Protein AF-A0A9X4NI46-F1 (afdb_monomer)

pLDDT: mean 81.4, std 16.12, range [33.59, 96.44]

Radius of gyration: 16.3 Å; Cα contacts (8 Å, |Δi|>4): 60; chains: 1; bounding box: 40×33×49 Å

Foldseek 3Di:
DPPDLQPVLQVLLVVLVVVVCVVVVVCVVLVCLLVVDPDRSQVSLVVVLLVLLVVLVVVLVVLVVVCPPPDPVVNVVSVVVNVVVVVVNQVSCQVRLCSYPPRVPPHVVRVSVVSVVCCVCVPVSPPPD

Mean predicted aligned error: 7.35 Å

Organism: NCBI:txid1358

Secondary structure (DSSP, 8-state):
---SHHHHHHHHHHHHHHHHHHH-GGGGGGHHHHHSS---HHHHHHHHHHHHHHHHHHHHHHHHHHTTTS-HHHHHHHHHHHHHHHHHHHHHHHHHGGG-TTTTT--HHHHHHHHHHHGGGTTTSS---

Nearest PDB structures (foldseek):
  8afz-assembly1_A  TM=5.038E-01  e=8.033E+00  Homo sapiens

Structure (mmCIF, N/CA/C/O backbone):
d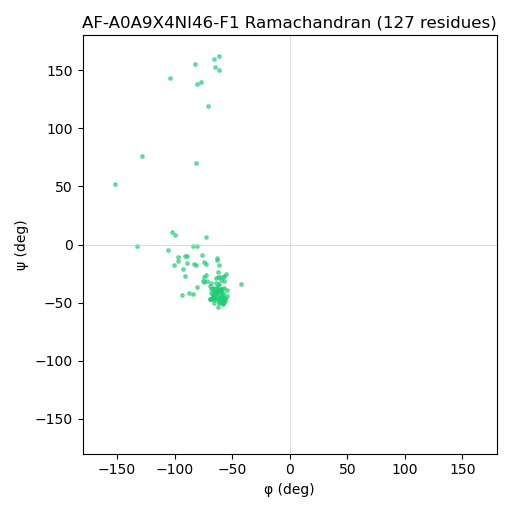ata_AF-A0A9X4NI46-F1
#
_entry.id   AF-A0A9X4NI46-F1
#
loop_
_atom_site.group_PDB
_atom_site.id
_atom_site.type_symbol
_atom_site.label_atom_id
_atom_site.label_alt_id
_atom_site.label_comp_id
_atom_site.label_asym_id
_atom_site.label_entity_id
_atom_site.label_seq_id
_atom_site.pdbx_PDB_ins_code
_atom_site.Cartn_x
_atom_site.Cartn_y
_atom_site.Cartn_z
_atom_site.occupancy
_atom_site.B_iso_or_equiv
_atom_site.auth_seq_id
_atom_site.auth_comp_id
_atom_site.auth_asym_id
_atom_site.auth_atom_id
_atom_site.pdbx_PDB_model_num
ATOM 1 N N . MET A 1 1 ? -22.289 6.686 25.880 1.00 33.97 1 MET A N 1
ATOM 2 C CA . MET A 1 1 ? -22.089 7.393 24.598 1.00 33.97 1 MET A CA 1
ATOM 3 C C . MET A 1 1 ? -20.950 6.690 23.876 1.00 33.97 1 MET A C 1
ATOM 5 O O . MET A 1 1 ? -19.806 6.938 24.218 1.00 33.97 1 MET A O 1
ATOM 9 N N . THR A 1 2 ? -21.245 5.724 23.003 1.00 42.16 2 THR A N 1
ATOM 10 C CA . THR A 1 2 ? -20.231 4.860 22.353 1.00 42.16 2 THR A CA 1
ATOM 11 C C . THR A 1 2 ? -20.715 4.380 20.980 1.00 42.16 2 THR A C 1
ATOM 13 O O . THR A 1 2 ? -20.737 3.181 20.744 1.00 42.16 2 THR A O 1
ATOM 16 N N . ASN A 1 3 ? -21.161 5.284 20.099 1.00 40.25 3 ASN A N 1
ATOM 17 C CA . ASN A 1 3 ? -21.670 4.895 18.770 1.00 40.25 3 ASN A CA 1
ATOM 18 C C . ASN A 1 3 ? -21.126 5.710 17.579 1.00 40.25 3 ASN A C 1
ATOM 20 O O . ASN A 1 3 ? -21.470 5.377 16.455 1.00 40.25 3 ASN A O 1
ATOM 24 N N . GLU A 1 4 ? -20.269 6.720 17.766 1.00 47.00 4 GLU A N 1
ATOM 25 C CA . GLU A 1 4 ? -19.840 7.578 16.639 1.00 47.00 4 GLU A CA 1
ATOM 26 C C . GLU A 1 4 ? -18.568 7.085 15.927 1.00 47.00 4 GLU A C 1
ATOM 28 O O . GLU A 1 4 ? -18.426 7.264 14.728 1.00 47.00 4 GLU A O 1
ATOM 33 N N . THR A 1 5 ? -17.676 6.352 16.599 1.00 49.84 5 THR A N 1
ATOM 34 C CA . THR A 1 5 ? -16.434 5.840 15.975 1.00 49.84 5 THR A CA 1
ATOM 35 C C . THR A 1 5 ? -16.657 4.636 15.044 1.00 49.84 5 THR A C 1
ATOM 37 O O . THR A 1 5 ? -15.728 4.190 14.373 1.00 49.84 5 THR A O 1
ATOM 40 N N . TYR A 1 6 ? -17.865 4.059 15.036 1.00 51.31 6 TYR A N 1
ATOM 41 C CA . TYR A 1 6 ? -18.174 2.854 14.259 1.00 51.31 6 TYR A CA 1
ATOM 42 C C . TYR A 1 6 ? -18.468 3.141 12.779 1.00 51.31 6 TYR A C 1
ATOM 44 O O . TYR A 1 6 ? -18.378 2.216 11.977 1.00 51.31 6 TYR A O 1
ATOM 52 N N . ASP A 1 7 ? -18.780 4.388 12.413 1.00 63.12 7 ASP A N 1
ATOM 53 C CA . ASP A 1 7 ? -19.146 4.745 11.035 1.00 63.12 7 ASP A CA 1
ATOM 54 C C . ASP A 1 7 ? -17.927 5.220 10.223 1.00 63.12 7 ASP A C 1
ATOM 56 O O . ASP A 1 7 ? -17.668 4.730 9.123 1.00 63.12 7 ASP A O 1
ATOM 60 N N . ASP A 1 8 ? -17.074 6.061 10.818 1.00 81.69 8 ASP A N 1
ATOM 61 C CA . ASP A 1 8 ? -15.921 6.657 10.126 1.00 81.69 8 ASP A CA 1
ATOM 62 C C . ASP A 1 8 ? -14.917 5.617 9.605 1.00 81.69 8 ASP A C 1
ATOM 64 O O . ASP A 1 8 ? -14.436 5.717 8.478 1.00 81.69 8 ASP A O 1
ATOM 68 N N . ASN A 1 9 ? -14.628 4.570 10.387 1.00 86.12 9 ASN A N 1
ATOM 69 C CA . ASN A 1 9 ? -13.704 3.512 9.962 1.00 86.12 9 ASN A CA 1
ATOM 70 C C . ASN A 1 9 ? -14.300 2.621 8.867 1.00 86.12 9 ASN A C 1
ATOM 72 O O . ASN A 1 9 ? -13.570 2.116 8.018 1.00 86.12 9 ASN A O 1
ATOM 76 N N . ARG A 1 10 ? -15.621 2.423 8.861 1.00 88.31 10 ARG A N 1
ATOM 77 C CA . ARG A 1 10 ? -16.283 1.657 7.804 1.00 88.31 10 ARG A CA 1
ATOM 78 C C . ARG A 1 10 ? -16.245 2.417 6.488 1.00 88.31 10 ARG A C 1
ATOM 80 O O . ARG A 1 10 ? -15.866 1.847 5.467 1.00 88.31 10 ARG A O 1
ATOM 87 N N . VAL A 1 11 ? -16.592 3.703 6.526 1.00 89.44 11 VAL A N 1
ATOM 88 C CA . VAL A 1 11 ? -16.510 4.591 5.362 1.00 89.44 11 VAL A CA 1
ATOM 89 C C . VAL A 1 11 ? -15.070 4.665 4.859 1.00 89.44 11 VAL A C 1
ATOM 91 O O . VAL A 1 11 ? -14.836 4.506 3.661 1.00 89.44 11 VAL A O 1
ATOM 94 N N . ALA A 1 12 ? -14.096 4.821 5.761 1.00 90.19 12 ALA A N 1
ATOM 95 C CA . ALA A 1 12 ? -12.680 4.831 5.414 1.00 90.19 12 ALA A CA 1
ATOM 96 C C . ALA A 1 12 ? -12.231 3.517 4.764 1.00 90.19 12 ALA A C 1
ATOM 98 O O . ALA A 1 12 ? -11.574 3.563 3.730 1.00 90.19 12 ALA A O 1
ATOM 99 N N . PHE A 1 13 ? -12.614 2.358 5.311 1.00 90.81 13 PHE A N 1
ATOM 100 C CA . PHE A 1 13 ? -12.273 1.056 4.735 1.00 90.81 13 PHE A CA 1
ATOM 101 C C . PHE A 1 13 ? -12.836 0.883 3.317 1.00 90.81 13 PHE A C 1
ATOM 103 O O . PHE A 1 13 ? -12.095 0.517 2.405 1.00 90.81 13 PHE A O 1
ATOM 110 N N . LEU A 1 14 ? -14.118 1.193 3.107 1.00 89.69 14 LEU A N 1
ATOM 111 C CA . LEU A 1 14 ? -14.747 1.098 1.785 1.00 89.69 14 LEU A CA 1
ATOM 112 C C . LEU A 1 14 ? -14.120 2.075 0.782 1.00 89.69 14 LEU A C 1
ATOM 114 O O . LEU A 1 14 ? -13.822 1.697 -0.345 1.00 89.69 14 LEU A O 1
ATOM 118 N N . SER A 1 15 ? -13.843 3.307 1.210 1.00 91.19 15 SER A N 1
ATOM 119 C CA . SER A 1 15 ? -13.218 4.321 0.351 1.00 91.19 15 SER A CA 1
ATOM 120 C C . SER A 1 15 ? -11.783 3.939 -0.017 1.00 91.19 15 SER A C 1
ATOM 122 O O . SER A 1 15 ? -11.386 4.056 -1.168 1.00 91.19 15 SER A O 1
ATOM 124 N N . MET A 1 16 ? -11.010 3.460 0.96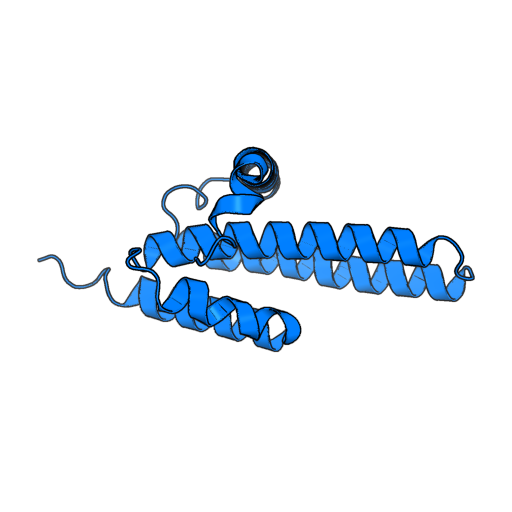1 1.00 92.19 16 MET A N 1
ATOM 125 C CA . MET A 1 16 ? -9.628 3.011 0.788 1.00 92.19 16 MET A CA 1
ATOM 126 C C . MET A 1 16 ? -9.520 1.847 -0.190 1.00 92.19 16 MET A C 1
ATOM 128 O O . MET A 1 16 ? -8.633 1.823 -1.037 1.00 92.19 16 MET A O 1
ATOM 132 N N . THR A 1 17 ? -10.410 0.870 -0.052 1.00 90.56 17 THR A N 1
ATOM 133 C CA . THR A 1 17 ? -10.417 -0.315 -0.908 1.00 90.56 17 THR A CA 1
ATOM 134 C C . THR A 1 17 ? -10.836 0.038 -2.330 1.00 90.56 17 THR A C 1
ATOM 136 O O . THR A 1 17 ? -10.121 -0.318 -3.260 1.00 90.56 17 THR A O 1
ATOM 139 N N . GLN A 1 18 ? -11.914 0.810 -2.502 1.00 90.44 18 GLN A N 1
ATOM 140 C CA . GLN A 1 18 ? -12.350 1.274 -3.820 1.00 90.44 18 GLN A CA 1
ATOM 141 C C . GLN A 1 18 ? -11.253 2.075 -4.538 1.00 90.44 18 GLN A C 1
ATOM 143 O O . GLN A 1 18 ? -10.927 1.767 -5.680 1.00 90.44 18 GLN A O 1
ATOM 148 N N . GLU A 1 19 ? -10.645 3.053 -3.864 1.00 93.38 19 GLU A N 1
ATOM 149 C CA . GLU A 1 19 ? -9.563 3.865 -4.432 1.00 93.38 19 GLU A CA 1
ATOM 150 C C . GLU A 1 19 ? -8.368 3.020 -4.880 1.00 93.38 19 GLU A C 1
ATOM 152 O O . GLU A 1 19 ? -7.796 3.263 -5.943 1.00 93.38 19 GLU A O 1
ATOM 157 N N . TYR A 1 20 ? -7.992 2.016 -4.084 1.00 91.56 20 TYR A N 1
ATOM 158 C CA . TYR A 1 20 ? -6.880 1.140 -4.437 1.00 91.56 20 TYR A CA 1
ATOM 159 C C . TYR A 1 20 ? -7.215 0.244 -5.636 1.00 91.56 20 TYR A C 1
ATOM 161 O O . TYR A 1 20 ? -6.353 0.020 -6.479 1.00 91.56 20 TYR A O 1
ATOM 169 N N . PHE A 1 21 ? -8.462 -0.223 -5.770 1.00 88.44 21 PHE A N 1
ATOM 170 C CA . PHE A 1 21 ? -8.888 -1.039 -6.917 1.00 88.44 21 PHE A CA 1
ATOM 171 C C . PHE A 1 21 ? -9.077 -0.244 -8.201 1.00 88.44 21 PHE A C 1
ATOM 173 O O . PHE A 1 21 ? -8.796 -0.760 -9.276 1.00 88.44 21 PHE A O 1
ATOM 180 N N . GLU A 1 22 ? -9.499 1.017 -8.116 1.00 90.12 22 GLU A N 1
ATOM 181 C CA . GLU A 1 22 ? -9.517 1.899 -9.286 1.00 90.12 22 GLU A CA 1
ATOM 182 C C . GLU A 1 22 ? -8.106 2.067 -9.872 1.00 90.12 22 GLU A C 1
ATOM 184 O O . GLU A 1 22 ? -7.956 2.220 -11.087 1.00 90.12 22 GLU A O 1
ATOM 189 N N . ARG A 1 23 ? -7.067 1.993 -9.023 1.00 88.75 23 ARG A N 1
ATOM 190 C CA . ARG A 1 23 ? -5.664 2.016 -9.452 1.00 88.75 23 ARG A CA 1
ATOM 191 C C . ARG A 1 23 ? -5.138 0.645 -9.885 1.00 88.75 23 ARG A C 1
ATOM 193 O O . ARG A 1 23 ? -4.452 0.577 -10.901 1.00 88.75 23 ARG A O 1
ATOM 200 N N . PHE A 1 24 ? -5.466 -0.408 -9.140 1.00 87.12 24 PHE A N 1
ATOM 201 C CA . PHE A 1 24 ? -4.985 -1.779 -9.343 1.00 87.12 24 PHE A CA 1
ATOM 202 C C . PHE A 1 24 ? -6.163 -2.773 -9.407 1.00 87.12 24 PHE A C 1
ATOM 204 O O . PHE A 1 24 ? -6.436 -3.479 -8.430 1.00 87.12 24 PHE A O 1
ATOM 211 N N . PRO A 1 25 ? -6.903 -2.846 -10.530 1.00 84.81 25 PRO A N 1
ATOM 212 C CA . PRO A 1 25 ? -8.112 -3.670 -10.638 1.00 84.81 25 PRO A CA 1
ATOM 213 C C . PRO A 1 25 ? -7.871 -5.167 -10.409 1.00 84.81 25 PRO A C 1
ATOM 215 O O . PRO A 1 25 ? -8.735 -5.887 -9.920 1.00 84.81 25 PRO A O 1
ATOM 218 N N . GLU A 1 26 ? -6.673 -5.665 -10.707 1.00 80.88 26 GLU A N 1
ATOM 219 C CA . GLU A 1 26 ? -6.276 -7.060 -10.501 1.00 80.88 26 GLU A CA 1
ATOM 220 C C . GLU A 1 26 ? -6.317 -7.511 -9.027 1.00 80.88 26 GLU A C 1
ATOM 222 O O . GLU A 1 26 ? -6.364 -8.709 -8.730 1.00 80.88 26 GLU A O 1
ATOM 227 N N . VAL A 1 27 ? -6.347 -6.549 -8.104 1.00 77.88 27 VAL A N 1
ATOM 228 C CA . VAL A 1 27 ? -6.394 -6.7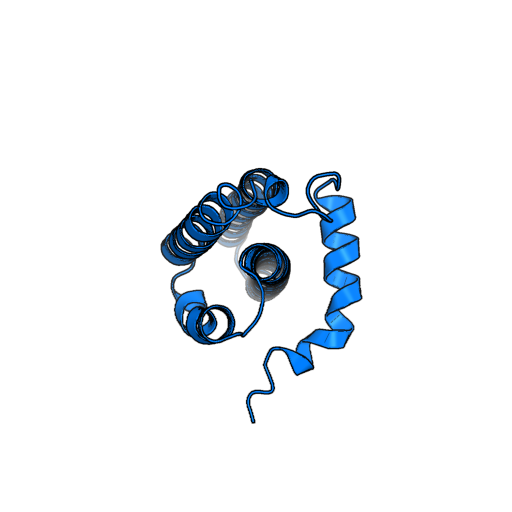28 -6.650 1.00 77.88 27 VAL A CA 1
ATOM 229 C C . VAL A 1 27 ? -7.840 -6.958 -6.157 1.00 77.88 27 VAL A C 1
ATOM 231 O O . VAL A 1 27 ? -8.042 -7.499 -5.067 1.00 77.88 27 VAL A O 1
ATOM 234 N N . GLU A 1 28 ? -8.859 -6.647 -6.969 1.00 72.44 28 GLU A N 1
ATOM 235 C CA . GLU A 1 28 ? -10.293 -6.702 -6.617 1.00 72.44 28 GLU A CA 1
ATOM 236 C C . GLU A 1 28 ? -10.734 -8.080 -6.084 1.00 72.44 28 GLU A C 1
ATOM 238 O O . GLU A 1 28 ? -11.434 -8.176 -5.074 1.00 72.44 28 GLU A O 1
ATOM 243 N N . ASN A 1 29 ? -10.220 -9.170 -6.667 1.00 67.50 29 ASN A N 1
ATOM 244 C CA . ASN A 1 29 ? -10.529 -10.549 -6.253 1.00 67.50 29 ASN A CA 1
ATOM 245 C C . ASN A 1 29 ? -10.085 -10.888 -4.815 1.00 67.50 29 ASN A C 1
ATOM 247 O O . ASN A 1 29 ? -10.434 -11.943 -4.284 1.00 67.50 29 ASN A O 1
ATOM 251 N N . LYS A 1 30 ? -9.284 -10.033 -4.167 1.00 66.62 30 LYS A N 1
ATOM 252 C CA . LYS A 1 30 ? -8.864 -10.205 -2.769 1.00 66.62 30 LYS A CA 1
ATOM 253 C C . LYS A 1 30 ? -9.811 -9.524 -1.779 1.00 66.62 30 LYS A C 1
ATOM 255 O O . LYS A 1 30 ? -9.705 -9.788 -0.583 1.00 66.62 30 LYS A O 1
ATOM 260 N N . MET A 1 31 ? -10.757 -8.700 -2.241 1.00 65.25 31 MET A N 1
ATOM 261 C CA . MET A 1 31 ? -11.654 -7.934 -1.373 1.00 65.25 31 MET A CA 1
ATOM 262 C C . MET A 1 31 ? -12.610 -8.818 -0.568 1.00 65.25 31 MET A C 1
ATOM 264 O O . MET A 1 31 ? -12.827 -8.557 0.616 1.00 65.25 31 MET A O 1
ATOM 268 N N . GLU A 1 32 ? -13.132 -9.893 -1.165 1.00 66.50 32 GLU A N 1
ATOM 269 C CA . GLU A 1 32 ? -14.045 -10.820 -0.481 1.00 66.50 32 GLU A CA 1
ATOM 270 C C . GLU A 1 32 ? -13.420 -11.414 0.788 1.00 66.50 32 GLU A C 1
ATOM 272 O O . GLU A 1 32 ? -14.118 -11.625 1.779 1.00 66.50 32 GLU A O 1
ATOM 277 N N . ILE A 1 33 ? -12.095 -11.600 0.805 1.00 71.69 33 ILE A N 1
ATOM 278 C CA . ILE A 1 33 ? -11.357 -12.104 1.970 1.00 71.69 33 ILE A CA 1
ATOM 279 C C . ILE A 1 33 ? -11.432 -11.108 3.13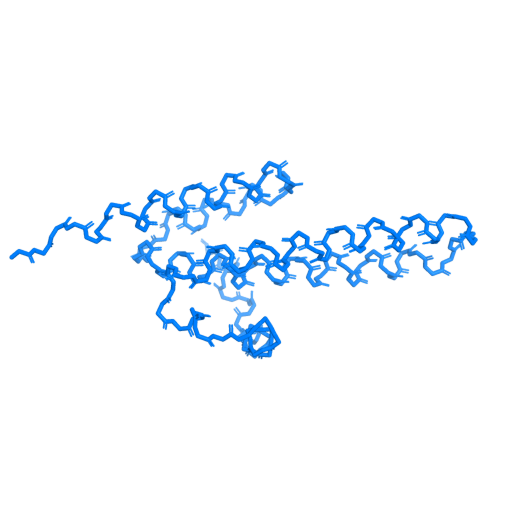2 1.00 71.69 33 ILE A C 1
ATOM 281 O O . ILE A 1 33 ? -11.610 -11.514 4.277 1.00 71.69 33 ILE A O 1
ATOM 285 N N . PHE A 1 34 ? -11.324 -9.804 2.862 1.00 71.69 34 PHE A N 1
ATOM 286 C CA . PHE A 1 34 ? -11.390 -8.771 3.899 1.00 71.69 34 PHE A CA 1
ATOM 287 C C . PHE A 1 34 ? -12.831 -8.440 4.301 1.00 71.69 34 PHE A C 1
ATOM 289 O O . PHE A 1 34 ? -13.104 -8.208 5.480 1.00 71.69 34 PHE A O 1
ATOM 296 N N . VAL A 1 35 ? -13.764 -8.443 3.345 1.00 69.38 35 VAL A N 1
ATOM 297 C CA . VAL A 1 35 ? -15.186 -8.157 3.586 1.00 69.38 35 VAL A CA 1
ATOM 298 C C . VAL A 1 35 ? -15.812 -9.239 4.461 1.00 69.38 35 VAL A C 1
ATOM 300 O O . VAL A 1 35 ? -16.426 -8.898 5.474 1.00 69.38 35 VAL A O 1
ATOM 303 N N . ASN A 1 36 ? -15.572 -10.515 4.145 1.00 71.69 36 ASN A N 1
ATOM 304 C CA . ASN A 1 36 ? -16.150 -11.661 4.855 1.00 71.69 36 ASN A CA 1
ATOM 305 C C . ASN A 1 36 ? -15.426 -12.009 6.165 1.00 71.69 36 ASN A C 1
ATOM 307 O O . ASN A 1 36 ? -15.836 -12.927 6.872 1.00 71.69 36 ASN A O 1
ATOM 311 N N . ASN A 1 37 ? -14.357 -11.289 6.510 1.00 72.75 37 ASN A N 1
ATOM 312 C CA . ASN A 1 37 ? -13.648 -11.499 7.764 1.00 72.75 37 ASN A CA 1
ATOM 313 C C . ASN A 1 37 ? -14.418 -10.887 8.951 1.00 72.75 37 ASN A C 1
ATOM 315 O O . ASN A 1 37 ? -14.907 -9.757 8.862 1.00 72.75 37 ASN A O 1
ATOM 319 N N . GLU A 1 38 ? -14.448 -11.588 10.088 1.00 80.38 38 GLU A N 1
ATOM 320 C CA . GLU A 1 38 ? -15.058 -11.145 11.356 1.00 80.38 38 GLU A CA 1
ATOM 321 C C . GLU A 1 38 ? -14.247 -10.049 12.083 1.00 80.38 38 GLU A C 1
ATOM 323 O O . GLU A 1 38 ? -14.555 -9.659 13.211 1.00 80.38 38 GLU A O 1
ATOM 328 N N . LEU A 1 39 ? -13.191 -9.529 11.451 1.00 81.00 39 LEU A N 1
ATOM 329 C CA . LEU A 1 39 ? -12.400 -8.415 11.967 1.00 81.00 39 LEU A CA 1
ATOM 330 C C . LEU A 1 39 ? -13.231 -7.135 12.125 1.00 81.00 39 LEU A C 1
ATOM 332 O O . LEU A 1 39 ? -14.145 -6.845 11.355 1.00 81.00 39 LEU A O 1
ATOM 336 N N . THR A 1 40 ? -12.836 -6.308 13.093 1.00 85.38 40 THR A N 1
ATOM 337 C CA . THR A 1 40 ? -13.341 -4.936 13.210 1.00 85.38 40 THR A CA 1
ATOM 338 C C . THR A 1 40 ? -12.905 -4.098 12.008 1.00 85.38 40 THR A C 1
ATOM 340 O O . THR A 1 40 ? -11.837 -4.337 11.445 1.00 85.38 40 THR A O 1
ATOM 343 N N . ASP A 1 41 ? -13.675 -3.067 11.650 1.00 86.44 41 ASP A N 1
ATOM 344 C CA . ASP A 1 41 ? -13.355 -2.198 10.506 1.00 86.44 41 ASP A CA 1
ATOM 345 C C . ASP A 1 41 ? -11.961 -1.549 10.649 1.00 86.44 41 ASP A C 1
ATOM 347 O O . ASP A 1 41 ? -11.186 -1.518 9.697 1.00 86.44 41 ASP A O 1
ATOM 351 N N . GLN A 1 42 ? -11.558 -1.165 11.868 1.00 86.69 42 GLN A N 1
ATOM 352 C CA . GLN A 1 42 ? -10.192 -0.695 12.151 1.00 86.69 42 GLN A CA 1
ATOM 353 C C . GLN A 1 42 ? -9.125 -1.758 11.814 1.00 86.69 42 GLN A C 1
ATOM 355 O O . GLN A 1 42 ? -8.103 -1.450 11.203 1.00 86.69 42 GLN A O 1
ATOM 360 N N . ASN A 1 43 ? -9.353 -3.017 12.203 1.00 85.81 43 ASN A N 1
ATOM 361 C CA . ASN A 1 43 ? -8.428 -4.108 11.900 1.00 85.81 43 ASN A CA 1
ATOM 362 C C . ASN A 1 43 ? -8.415 -4.427 10.400 1.00 85.81 43 ASN A C 1
ATOM 364 O O . ASN A 1 43 ? -7.363 -4.779 9.875 1.00 85.81 43 ASN A O 1
ATOM 368 N N . LYS A 1 44 ? -9.548 -4.285 9.701 1.00 87.00 44 LYS A N 1
ATOM 369 C CA . LYS A 1 44 ? -9.607 -4.419 8.240 1.00 87.00 44 LYS A CA 1
ATOM 370 C C . LYS A 1 44 ? -8.754 -3.354 7.557 1.00 87.00 44 LYS A C 1
ATOM 372 O O . LYS A 1 44 ? -8.018 -3.694 6.637 1.00 87.00 44 LYS A O 1
ATOM 377 N N . ILE A 1 45 ? -8.764 -2.114 8.055 1.00 89.94 45 ILE A N 1
ATOM 378 C CA . ILE A 1 45 ? -7.874 -1.058 7.552 1.00 89.94 45 ILE A CA 1
ATOM 379 C C . ILE A 1 45 ? -6.402 -1.425 7.760 1.00 89.94 45 ILE A C 1
ATOM 381 O O . ILE A 1 45 ? -5.619 -1.367 6.816 1.00 89.94 45 ILE A O 1
ATOM 385 N N . GLU A 1 46 ? -6.030 -1.841 8.976 1.00 89.50 46 GLU A N 1
ATOM 386 C CA . GLU A 1 46 ? -4.653 -2.255 9.288 1.00 89.50 46 GLU A CA 1
ATOM 387 C C . GLU A 1 46 ? -4.183 -3.387 8.364 1.00 89.50 46 GLU A C 1
ATOM 389 O O . GLU A 1 46 ? -3.108 -3.307 7.772 1.00 89.50 46 GLU A O 1
ATOM 394 N N . GLN A 1 47 ? -4.999 -4.428 8.204 1.00 87.19 47 GLN A N 1
ATOM 395 C CA . GLN A 1 47 ? -4.654 -5.570 7.361 1.00 87.19 47 GLN A CA 1
ATOM 396 C C . GLN A 1 47 ? -4.571 -5.196 5.880 1.00 87.19 47 GLN A C 1
ATOM 398 O O . GLN A 1 47 ? -3.681 -5.672 5.178 1.00 87.19 47 GLN A O 1
ATOM 403 N N . PHE A 1 48 ? -5.454 -4.318 5.408 1.00 90.06 48 PHE A N 1
ATOM 404 C CA . P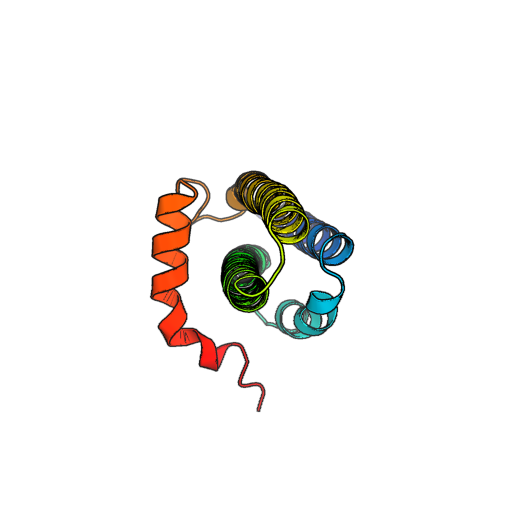HE A 1 48 ? -5.424 -3.876 4.021 1.00 90.06 48 PHE A CA 1
ATOM 405 C C . PHE A 1 48 ? -4.184 -3.028 3.725 1.00 90.06 48 PHE A C 1
ATOM 407 O O . PHE A 1 48 ? -3.524 -3.269 2.722 1.00 90.06 48 PHE A O 1
ATOM 414 N N . LEU A 1 49 ? -3.785 -2.115 4.618 1.00 92.25 49 LEU A N 1
ATOM 415 C CA . LEU A 1 49 ? -2.543 -1.350 4.456 1.00 92.25 49 LEU A CA 1
ATOM 416 C C . LEU A 1 49 ? -1.319 -2.265 4.332 1.00 92.25 49 LEU A C 1
ATOM 418 O O . LEU A 1 49 ? -0.515 -2.091 3.417 1.00 92.25 49 LEU A O 1
ATOM 422 N N . ILE A 1 50 ? -1.200 -3.276 5.198 1.00 90.50 50 ILE A N 1
ATOM 423 C CA . ILE A 1 50 ? -0.114 -4.268 5.123 1.00 90.50 50 ILE A CA 1
ATOM 424 C C . ILE A 1 50 ? -0.153 -5.015 3.784 1.00 90.50 50 ILE A C 1
ATOM 426 O O . ILE A 1 50 ? 0.877 -5.182 3.133 1.00 90.50 50 ILE A O 1
ATOM 430 N N . TYR A 1 51 ? -1.343 -5.427 3.349 1.00 89.00 51 TYR A N 1
ATOM 431 C CA . TYR A 1 51 ? -1.526 -6.105 2.072 1.00 89.00 51 TYR A CA 1
ATOM 432 C C . TYR A 1 51 ? -1.104 -5.235 0.877 1.00 89.00 51 TYR A C 1
ATOM 434 O O . TYR A 1 51 ? -0.346 -5.710 0.034 1.00 89.00 51 TYR A O 1
ATOM 442 N N . THR A 1 52 ? -1.523 -3.965 0.824 1.00 90.88 52 THR A N 1
ATOM 443 C CA . THR A 1 52 ? -1.132 -3.043 -0.259 1.00 90.88 52 THR A CA 1
ATOM 444 C C . THR A 1 52 ? 0.380 -2.847 -0.332 1.00 90.88 52 THR A C 1
ATOM 446 O O . THR A 1 52 ? 0.941 -2.825 -1.422 1.00 90.88 52 THR A O 1
ATOM 449 N N . TYR A 1 53 ? 1.063 -2.786 0.818 1.00 91.56 53 TYR A N 1
ATOM 450 C CA . TYR A 1 53 ? 2.523 -2.720 0.860 1.00 91.56 53 TYR A CA 1
ATOM 451 C C . TYR A 1 53 ? 3.170 -3.952 0.224 1.00 91.56 53 TYR A C 1
ATOM 453 O O . TYR A 1 53 ? 4.034 -3.808 -0.636 1.00 91.56 53 TYR A O 1
ATOM 461 N N . TRP A 1 54 ? 2.746 -5.156 0.615 1.00 88.31 54 TRP A N 1
ATOM 462 C CA . TRP A 1 54 ? 3.313 -6.383 0.051 1.00 88.31 54 TRP A CA 1
ATOM 463 C C . TRP A 1 54 ? 3.018 -6.534 -1.435 1.00 88.31 54 TRP A C 1
ATOM 465 O O . TRP A 1 54 ? 3.895 -6.960 -2.181 1.00 88.31 54 TRP A O 1
ATOM 475 N N . TYR A 1 55 ? 1.801 -6.187 -1.862 1.00 87.62 55 TYR A N 1
ATOM 476 C CA . TYR A 1 55 ? 1.434 -6.216 -3.272 1.00 87.62 55 TYR A CA 1
ATOM 477 C C . TYR A 1 55 ? 2.337 -5.288 -4.089 1.00 87.62 55 TYR A C 1
ATOM 479 O O . TYR A 1 55 ? 2.921 -5.710 -5.086 1.00 87.62 55 TYR A O 1
ATOM 487 N N . PHE A 1 56 ? 2.512 -4.053 -3.615 1.00 90.38 56 PHE A N 1
ATOM 488 C CA . PHE A 1 56 ? 3.400 -3.082 -4.235 1.00 90.38 56 PHE A CA 1
ATOM 489 C C . PHE A 1 56 ? 4.855 -3.575 -4.284 1.00 90.38 56 PHE A C 1
ATOM 491 O O . PHE A 1 56 ? 5.478 -3.512 -5.340 1.00 90.38 56 PHE A O 1
ATOM 498 N N . ASP A 1 57 ? 5.391 -4.100 -3.179 1.00 88.56 57 ASP A N 1
ATOM 499 C CA . ASP A 1 57 ? 6.773 -4.594 -3.101 1.00 88.56 57 ASP A CA 1
ATOM 500 C C . ASP A 1 57 ? 7.030 -5.774 -4.059 1.00 88.56 57 ASP A C 1
ATOM 502 O O . ASP A 1 57 ? 8.051 -5.821 -4.755 1.00 88.56 57 ASP A O 1
ATOM 506 N N . GLU A 1 58 ? 6.070 -6.698 -4.171 1.00 85.69 58 GLU A N 1
ATOM 507 C CA . GLU A 1 58 ? 6.132 -7.823 -5.106 1.00 85.69 58 GLU A CA 1
ATOM 508 C C . GLU A 1 58 ? 6.045 -7.356 -6.564 1.00 85.69 58 GLU A C 1
ATOM 510 O O . GLU A 1 58 ? 6.868 -7.768 -7.391 1.00 85.69 58 GLU A O 1
ATOM 515 N N . TYR A 1 59 ? 5.098 -6.465 -6.874 1.00 84.81 59 TYR A N 1
ATOM 516 C CA . TYR A 1 59 ? 4.929 -5.890 -8.208 1.00 84.81 59 TYR A CA 1
ATOM 517 C C . TYR A 1 59 ? 6.169 -5.105 -8.645 1.00 84.81 59 TYR A C 1
ATOM 519 O O . TYR A 1 59 ? 6.688 -5.318 -9.745 1.00 84.81 59 TYR A O 1
ATOM 527 N N . TYR A 1 60 ? 6.696 -4.250 -7.767 1.00 86.50 60 TYR A N 1
ATOM 528 C CA . TYR A 1 60 ? 7.917 -3.483 -7.991 1.00 86.50 60 TYR A CA 1
ATOM 529 C C . TYR A 1 60 ? 9.105 -4.416 -8.272 1.00 86.50 60 TYR A C 1
ATOM 531 O O . TYR A 1 60 ? 9.777 -4.298 -9.300 1.00 86.50 60 TYR A O 1
ATOM 539 N N . SER A 1 61 ? 9.313 -5.418 -7.412 1.00 84.62 61 SER A N 1
ATOM 540 C CA . SER A 1 61 ? 10.389 -6.407 -7.553 1.00 84.62 61 SER A CA 1
ATOM 541 C C . SER A 1 61 ? 10.260 -7.260 -8.818 1.00 84.62 61 SER A C 1
ATOM 543 O O . SER A 1 61 ? 11.261 -7.643 -9.429 1.00 84.62 61 SER A O 1
ATOM 545 N N . MET A 1 62 ? 9.042 -7.625 -9.220 1.00 84.62 62 MET A N 1
ATOM 546 C CA . MET A 1 62 ? 8.794 -8.351 -10.466 1.00 84.62 62 MET A CA 1
ATOM 547 C C . MET A 1 62 ? 9.086 -7.472 -11.685 1.00 84.62 62 MET A C 1
ATOM 549 O O . MET A 1 62 ? 9.797 -7.911 -12.586 1.00 84.62 62 MET A O 1
ATOM 553 N N . THR A 1 63 ? 8.601 -6.232 -11.684 1.00 86.12 63 THR A N 1
ATOM 554 C CA . THR A 1 63 ? 8.780 -5.283 -12.789 1.00 86.12 63 THR A CA 1
ATOM 555 C C . THR A 1 63 ? 10.258 -4.996 -13.035 1.00 86.12 63 THR A C 1
ATOM 557 O O . THR A 1 63 ? 10.716 -5.135 -14.167 1.00 86.12 63 THR A O 1
ATOM 560 N N . LEU A 1 64 ? 11.032 -4.725 -11.976 1.00 84.00 64 LEU A N 1
ATOM 561 C CA . LEU A 1 64 ? 12.480 -4.532 -12.087 1.00 84.00 64 LEU A CA 1
ATOM 562 C C . LEU A 1 64 ? 13.212 -5.757 -12.641 1.00 84.00 64 LEU A C 1
ATOM 564 O O . LEU A 1 64 ? 14.158 -5.607 -13.406 1.00 84.00 64 LEU A O 1
ATOM 568 N N . ARG A 1 65 ? 12.808 -6.977 -12.266 1.00 84.81 65 ARG A N 1
ATOM 569 C CA . ARG A 1 65 ? 13.420 -8.205 -12.805 1.00 84.81 65 ARG A CA 1
ATOM 570 C C . ARG A 1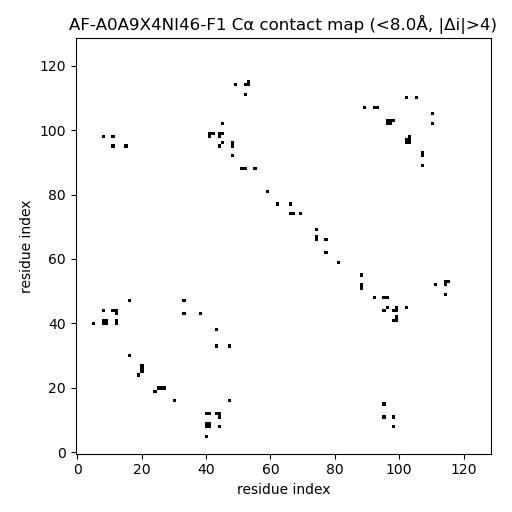 65 ? 13.126 -8.372 -14.292 1.00 84.81 65 ARG A C 1
ATOM 572 O O . ARG A 1 65 ? 14.022 -8.718 -15.051 1.00 84.81 65 ARG A O 1
ATOM 579 N N . LEU A 1 66 ? 11.889 -8.106 -14.711 1.00 83.81 66 LEU A N 1
ATOM 580 C CA . LEU A 1 66 ? 11.467 -8.221 -16.110 1.00 83.81 66 LEU A CA 1
ATOM 581 C C . LEU A 1 66 ? 12.021 -7.100 -17.003 1.00 83.81 66 LEU A C 1
ATOM 583 O O . LEU A 1 66 ? 12.014 -7.234 -18.229 1.00 83.81 66 LEU A O 1
ATOM 587 N N . SER A 1 67 ? 12.494 -6.000 -16.412 1.00 84.62 67 SER A N 1
ATOM 588 C CA . SER A 1 67 ? 13.043 -4.860 -17.142 1.00 84.62 67 SER A CA 1
ATOM 589 C C . SER A 1 67 ? 14.549 -4.946 -17.411 1.00 84.62 67 SER A C 1
ATOM 591 O O . SER A 1 67 ? 15.052 -4.130 -18.175 1.00 84.62 67 SER A O 1
ATOM 593 N N . GLN A 1 68 ? 15.275 -5.904 -16.818 1.00 76.31 68 GLN A N 1
ATOM 594 C CA . GLN A 1 68 ? 16.748 -5.982 -16.898 1.00 76.31 68 GLN A CA 1
ATOM 595 C C . GLN A 1 68 ? 17.296 -6.185 -18.317 1.00 76.31 68 GLN A C 1
ATOM 597 O O . GLN A 1 68 ? 18.395 -5.725 -18.608 1.00 76.31 68 GLN A O 1
ATOM 602 N N . ASP A 1 69 ? 16.521 -6.816 -19.199 1.00 84.06 69 ASP A N 1
ATOM 603 C CA . ASP A 1 69 ? 16.927 -7.112 -20.580 1.00 84.06 69 ASP A CA 1
ATOM 604 C C . ASP A 1 69 ? 16.308 -6.145 -21.612 1.00 84.06 69 ASP A C 1
ATOM 606 O O . ASP A 1 69 ? 16.331 -6.403 -22.818 1.00 84.06 69 ASP A O 1
ATOM 610 N N . LYS A 1 70 ? 15.683 -5.053 -21.154 1.00 85.31 70 LYS A N 1
ATOM 611 C CA . LYS A 1 70 ? 15.057 -4.044 -22.021 1.00 85.31 70 LYS A CA 1
ATOM 612 C C . LYS A 1 70 ? 16.096 -3.052 -22.545 1.00 85.31 70 LYS A C 1
ATOM 614 O O . LYS A 1 70 ? 17.134 -2.840 -21.926 1.00 85.31 70 LYS A O 1
ATOM 619 N N . ASP A 1 71 ? 15.810 -2.433 -23.692 1.00 90.12 71 ASP A N 1
ATOM 620 C CA . ASP A 1 71 ? 16.625 -1.315 -24.174 1.00 90.12 71 ASP A CA 1
ATOM 621 C C . ASP A 1 71 ? 16.514 -0.092 -23.246 1.00 90.12 71 ASP A C 1
ATOM 623 O O . ASP A 1 71 ? 15.560 0.034 -22.478 1.00 90.12 71 ASP A O 1
ATOM 627 N N . GLU A 1 72 ? 17.499 0.805 -23.326 1.00 86.44 72 GLU A N 1
ATOM 628 C CA . GLU A 1 72 ? 17.660 1.959 -22.430 1.00 86.44 72 GLU A CA 1
ATOM 629 C C . GLU A 1 72 ? 16.410 2.852 -22.368 1.00 86.44 72 GLU A C 1
ATOM 631 O O . GLU A 1 72 ? 15.939 3.168 -21.278 1.00 86.44 72 GLU A O 1
ATOM 636 N N . ASN A 1 73 ? 15.791 3.159 -23.514 1.00 87.38 73 ASN A N 1
ATOM 637 C CA . ASN A 1 73 ? 14.587 3.998 -23.562 1.00 87.38 73 ASN A CA 1
ATOM 638 C C . ASN A 1 73 ? 13.379 3.308 -22.904 1.00 87.38 73 ASN A C 1
ATOM 640 O O . ASN A 1 73 ? 12.561 3.953 -22.248 1.00 87.38 73 ASN A O 1
ATOM 644 N N . GLN A 1 74 ? 13.235 1.991 -23.089 1.00 87.50 74 GLN A N 1
ATOM 645 C CA . GLN A 1 74 ? 12.187 1.217 -22.417 1.00 87.50 74 GLN A CA 1
ATOM 646 C C . GLN A 1 74 ? 12.438 1.113 -20.913 1.00 87.50 74 GLN A C 1
ATOM 648 O O . GLN A 1 74 ? 11.489 1.175 -20.134 1.00 87.50 74 GLN A O 1
ATOM 653 N N . PHE A 1 75 ? 13.696 0.965 -20.503 1.00 87.69 75 PHE A N 1
ATOM 654 C CA . PHE A 1 75 ? 14.072 0.908 -19.098 1.00 87.69 75 PHE A CA 1
ATOM 655 C C . PHE A 1 75 ? 13.794 2.234 -18.382 1.00 87.69 75 PHE A C 1
ATOM 657 O O . PHE A 1 75 ? 13.152 2.219 -17.335 1.00 87.69 75 PHE A O 1
ATOM 664 N N . GLU A 1 76 ? 14.181 3.376 -18.959 1.00 87.06 76 GLU A N 1
ATOM 665 C CA . GLU A 1 76 ? 13.878 4.703 -18.400 1.00 87.06 76 GLU A CA 1
ATOM 666 C C . GLU A 1 76 ? 12.374 4.904 -18.199 1.00 87.06 76 GLU A C 1
ATOM 668 O O . GLU A 1 76 ? 11.938 5.286 -17.113 1.00 87.06 76 GLU A O 1
ATOM 673 N N . LYS A 1 77 ? 11.564 4.539 -19.201 1.00 90.00 77 LYS A N 1
ATOM 674 C CA . LYS A 1 77 ? 10.104 4.607 -19.089 1.00 90.00 77 LYS A CA 1
ATOM 675 C C . LYS A 1 77 ? 9.566 3.745 -17.937 1.00 90.00 77 LYS A C 1
ATOM 677 O O . LYS A 1 77 ? 8.663 4.176 -17.226 1.00 90.00 77 LYS A O 1
ATOM 682 N N . ILE A 1 78 ? 10.115 2.544 -17.743 1.00 89.88 78 ILE A N 1
ATOM 683 C CA . ILE A 1 78 ? 9.731 1.655 -16.635 1.00 89.88 78 ILE A CA 1
ATOM 684 C C . ILE A 1 78 ? 10.100 2.279 -15.285 1.00 89.88 78 ILE A C 1
ATOM 686 O O . ILE A 1 78 ? 9.309 2.209 -14.348 1.00 89.88 78 ILE A O 1
ATOM 690 N N . ILE A 1 79 ? 11.274 2.902 -15.169 1.00 89.06 79 ILE A N 1
ATOM 691 C CA . ILE A 1 79 ? 11.686 3.586 -13.938 1.00 89.06 79 ILE A CA 1
ATOM 692 C C . ILE A 1 79 ? 10.765 4.769 -13.628 1.00 89.06 79 ILE A C 1
ATOM 694 O O . ILE A 1 79 ? 10.348 4.915 -12.477 1.00 89.06 79 ILE A O 1
ATOM 698 N N . ASP A 1 80 ? 10.397 5.564 -14.633 1.00 89.56 80 ASP A N 1
ATOM 699 C CA . ASP A 1 80 ? 9.438 6.659 -14.467 1.00 89.56 80 ASP A CA 1
ATOM 700 C C . ASP A 1 80 ? 8.078 6.140 -13.980 1.00 89.56 80 ASP A C 1
ATOM 702 O O . ASP A 1 80 ? 7.529 6.657 -13.005 1.00 89.56 80 ASP A O 1
ATOM 706 N N . GLU A 1 81 ? 7.547 5.082 -14.602 1.00 88.69 81 GLU A N 1
ATOM 707 C CA . GLU A 1 81 ? 6.298 4.435 -14.177 1.00 88.69 81 GLU A CA 1
ATOM 708 C C . GLU A 1 81 ? 6.392 3.929 -12.725 1.00 88.69 81 GLU A C 1
ATOM 710 O O . GLU A 1 81 ? 5.528 4.245 -11.904 1.00 88.69 81 GLU A O 1
ATOM 715 N N . LEU A 1 82 ? 7.473 3.228 -12.363 1.00 90.50 82 LEU A N 1
ATOM 716 C CA . LEU A 1 82 ? 7.699 2.746 -10.997 1.00 90.50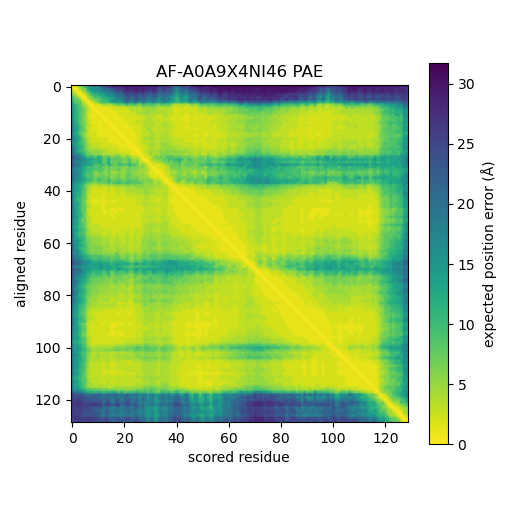 82 LEU A CA 1
ATOM 717 C C . LEU A 1 82 ? 7.818 3.885 -9.981 1.00 90.50 82 LEU A C 1
ATOM 719 O O . LEU A 1 82 ? 7.357 3.741 -8.847 1.00 90.50 82 LEU A O 1
ATOM 723 N N . TRP A 1 83 ? 8.400 5.022 -10.360 1.00 89.81 83 TRP A N 1
ATOM 724 C CA . TRP A 1 83 ? 8.452 6.206 -9.507 1.00 89.81 83 TRP A CA 1
ATOM 725 C C . TRP A 1 83 ? 7.052 6.762 -9.220 1.00 89.81 83 TRP A C 1
ATOM 727 O O . TRP A 1 83 ? 6.740 7.078 -8.067 1.00 89.81 83 TRP A O 1
ATOM 737 N N . PHE A 1 84 ? 6.185 6.838 -10.236 1.00 90.94 84 PHE A N 1
ATOM 738 C CA . PHE A 1 84 ? 4.794 7.254 -10.047 1.00 90.94 84 PHE A CA 1
ATOM 739 C C . PHE A 1 84 ? 4.032 6.301 -9.120 1.00 90.94 84 PHE A C 1
ATOM 741 O O . PHE A 1 84 ? 3.368 6.776 -8.195 1.00 90.94 84 PHE A O 1
ATOM 748 N N . GLU A 1 85 ? 4.167 4.983 -9.302 1.00 90.69 85 GLU A N 1
ATOM 749 C CA . GLU A 1 85 ? 3.524 4.003 -8.410 1.00 90.69 85 GLU A CA 1
ATOM 750 C C . GLU A 1 85 ? 4.081 4.070 -6.985 1.00 90.69 85 GLU A C 1
ATOM 752 O O . GLU A 1 85 ? 3.332 4.003 -6.012 1.00 90.69 85 GLU A O 1
ATOM 757 N N . THR A 1 86 ? 5.392 4.275 -6.844 1.00 91.62 86 THR A N 1
ATOM 758 C CA . THR A 1 86 ? 6.040 4.458 -5.541 1.00 91.62 86 THR A CA 1
ATOM 759 C C . THR A 1 86 ? 5.435 5.647 -4.808 1.00 91.62 86 THR A C 1
ATOM 761 O O . THR A 1 86 ? 5.025 5.527 -3.653 1.00 91.62 86 THR A O 1
ATOM 764 N N . LYS A 1 87 ? 5.332 6.799 -5.482 1.00 94.19 87 LYS A N 1
ATOM 765 C CA . LYS A 1 87 ? 4.722 7.997 -4.903 1.00 94.19 87 LYS A CA 1
ATOM 766 C C . LYS A 1 87 ? 3.274 7.739 -4.486 1.00 94.19 87 LYS A C 1
ATOM 768 O O . LYS A 1 87 ? 2.905 8.103 -3.371 1.00 94.19 87 LYS A O 1
ATOM 773 N N . TYR A 1 88 ? 2.486 7.089 -5.344 1.00 94.44 88 TYR A N 1
ATOM 774 C CA . TYR A 1 88 ? 1.114 6.711 -5.011 1.00 94.44 88 TYR A CA 1
ATOM 775 C C . TYR A 1 88 ? 1.061 5.860 -3.737 1.00 94.44 88 TYR A C 1
ATOM 777 O O . TYR A 1 88 ? 0.285 6.168 -2.837 1.00 94.44 88 TYR A O 1
ATOM 785 N N . GLN A 1 89 ? 1.920 4.846 -3.609 1.00 93.75 89 GLN A N 1
ATOM 786 C CA . GLN A 1 89 ? 1.954 3.979 -2.431 1.00 93.75 89 GLN A CA 1
ATOM 787 C C . GLN A 1 89 ? 2.284 4.754 -1.141 1.00 93.75 89 GLN A C 1
ATOM 789 O O . GLN A 1 89 ? 1.674 4.504 -0.095 1.00 93.75 89 GLN A O 1
ATOM 794 N N . PHE A 1 90 ? 3.206 5.723 -1.200 1.00 95.44 90 PHE A N 1
ATOM 795 C CA . PHE A 1 90 ? 3.467 6.628 -0.075 1.00 95.44 90 PHE A CA 1
ATOM 796 C C . PHE A 1 90 ? 2.227 7.462 0.269 1.00 95.44 90 PHE A C 1
ATOM 798 O O . PHE A 1 90 ? 1.784 7.448 1.420 1.00 95.44 90 PHE A O 1
ATOM 805 N N . ASP A 1 91 ? 1.657 8.164 -0.711 1.00 96.38 91 ASP A N 1
ATOM 806 C CA . ASP A 1 91 ? 0.496 9.040 -0.514 1.00 96.38 91 ASP A CA 1
ATOM 807 C C . ASP A 1 91 ? -0.696 8.255 0.063 1.00 96.38 91 ASP A C 1
ATOM 809 O O . ASP A 1 91 ? -1.326 8.688 1.034 1.00 96.38 91 ASP A O 1
ATOM 813 N N . PHE A 1 92 ? -0.942 7.054 -0.463 1.00 96.00 92 PHE A N 1
ATOM 814 C CA . PHE A 1 92 ? -1.968 6.129 0.005 1.00 96.00 92 PHE A CA 1
ATOM 815 C C . PHE A 1 92 ? -1.767 5.745 1.477 1.00 96.00 92 PHE A C 1
ATOM 817 O O . PHE A 1 92 ? -2.682 5.888 2.295 1.00 96.00 92 PHE A O 1
ATOM 824 N N . TYR A 1 93 ? -0.554 5.330 1.860 1.00 96.19 93 TYR A N 1
ATOM 825 C CA . TYR A 1 93 ? -0.238 5.028 3.256 1.00 96.19 93 TYR A CA 1
ATOM 826 C C . TYR A 1 93 ? -0.491 6.230 4.175 1.00 96.19 93 TYR A C 1
ATOM 828 O O . TYR A 1 93 ? -1.175 6.101 5.193 1.00 96.19 93 TYR A O 1
ATOM 836 N N . TYR A 1 94 ? 0.036 7.409 3.833 1.00 96.44 94 TYR A N 1
ATOM 837 C CA . TYR A 1 94 ? -0.095 8.599 4.681 1.00 96.44 94 TYR A CA 1
ATOM 838 C C . TYR A 1 94 ? -1.545 9.056 4.833 1.00 96.44 94 TYR A C 1
ATOM 840 O O . TYR A 1 94 ? -1.927 9.516 5.912 1.00 96.44 94 TYR A O 1
ATOM 848 N N . LYS A 1 95 ? -2.360 8.876 3.793 1.00 95.81 95 LYS A N 1
ATOM 849 C CA . LYS A 1 95 ? -3.788 9.179 3.816 1.00 95.81 95 LYS A CA 1
ATOM 850 C C . LYS A 1 95 ? -4.564 8.283 4.780 1.00 95.81 95 LYS A C 1
ATOM 852 O O . LYS A 1 95 ? -5.377 8.790 5.550 1.00 95.81 95 LYS A O 1
ATOM 857 N N . TYR A 1 96 ? -4.316 6.972 4.770 1.00 95.00 96 TYR A N 1
ATOM 858 C CA . TYR A 1 96 ? -5.158 6.013 5.498 1.00 95.00 96 TYR A CA 1
ATOM 859 C C . TYR A 1 96 ? -4.588 5.534 6.837 1.00 95.00 96 TYR A C 1
ATOM 861 O O . TYR A 1 96 ? -5.346 5.076 7.695 1.00 95.00 96 TYR A O 1
ATOM 869 N N . ARG A 1 97 ? -3.286 5.707 7.098 1.00 93.31 97 ARG A N 1
ATOM 870 C CA . ARG A 1 97 ? -2.664 5.287 8.368 1.00 93.31 97 ARG A CA 1
ATOM 871 C C . ARG A 1 97 ? -3.315 5.906 9.606 1.00 93.31 97 ARG A C 1
ATOM 873 O O . ARG A 1 97 ? -3.250 5.307 10.677 1.00 93.31 97 ARG A O 1
ATOM 880 N N . ILE A 1 98 ? -3.931 7.086 9.483 1.00 92.88 98 ILE A N 1
ATOM 881 C CA . ILE A 1 98 ? -4.560 7.808 10.603 1.00 92.88 98 ILE A CA 1
ATOM 882 C C . ILE A 1 98 ? -5.726 7.033 11.230 1.00 92.88 98 ILE A C 1
ATOM 884 O O . ILE A 1 98 ? -6.015 7.222 12.407 1.00 92.88 98 ILE A O 1
ATOM 888 N N . TYR A 1 99 ? -6.346 6.124 10.472 1.00 91.31 99 TYR A N 1
ATOM 889 C CA . TYR A 1 99 ? -7.445 5.274 10.936 1.00 91.31 99 TYR A CA 1
ATOM 890 C C . TYR A 1 99 ? -6.960 4.020 11.672 1.00 91.31 99 TYR A C 1
ATOM 892 O O . TYR A 1 99 ? -7.755 3.219 12.159 1.00 91.31 99 TYR A O 1
ATOM 900 N N . THR A 1 100 ? -5.645 3.838 11.781 1.00 86.44 100 THR A N 1
ATOM 901 C CA . THR A 1 100 ? -5.044 2.720 12.507 1.00 86.44 100 THR A CA 1
ATOM 902 C C . THR A 1 100 ? -4.494 3.185 13.846 1.00 86.44 100 THR A C 1
ATOM 904 O O . THR A 1 100 ? -3.913 4.265 13.959 1.00 86.44 100 THR A O 1
ATOM 907 N N . LYS A 1 101 ? -4.604 2.348 14.881 1.00 81.75 101 LYS A N 1
ATOM 908 C CA . LYS A 1 101 ? -3.980 2.668 16.175 1.00 81.75 101 LYS A CA 1
ATOM 909 C C . LYS A 1 101 ? -2.470 2.464 16.143 1.00 81.75 101 LYS A C 1
ATOM 911 O O . LYS A 1 101 ? -1.755 3.155 16.856 1.00 81.75 101 LYS A O 1
ATOM 916 N N . LYS A 1 102 ? -1.994 1.503 15.346 1.00 85.69 102 LYS A N 1
ATOM 917 C CA . LYS A 1 102 ? -0.579 1.112 15.314 1.00 85.69 102 LYS A CA 1
ATOM 918 C C . LYS A 1 102 ? 0.253 1.949 14.347 1.00 85.69 102 LYS A C 1
ATOM 920 O O . LYS A 1 102 ? 1.366 2.319 14.691 1.00 85.69 102 LYS A O 1
ATOM 925 N N . MET A 1 103 ? -0.267 2.248 13.158 1.00 91.50 103 MET A N 1
ATOM 926 C CA . MET A 1 103 ? 0.537 2.810 12.064 1.00 91.50 103 MET A CA 1
ATOM 927 C C . MET A 1 103 ? 0.427 4.334 11.972 1.00 91.50 103 MET A C 1
ATOM 929 O O . MET A 1 103 ? 1.258 4.966 11.330 1.00 91.50 103 MET A O 1
ATOM 933 N N . CYS A 1 104 ? -0.547 4.966 12.638 1.00 93.00 104 CYS A N 1
ATOM 934 C CA . CYS A 1 104 ? -0.754 6.417 12.549 1.00 93.00 104 CYS A CA 1
ATOM 935 C C . CYS A 1 104 ? 0.472 7.250 12.966 1.00 93.00 104 CYS A C 1
ATOM 937 O O . CYS A 1 104 ? 0.670 8.357 12.453 1.00 93.00 104 CYS A O 1
ATOM 939 N N . GLN A 1 105 ? 1.305 6.706 13.858 1.00 93.12 105 GLN A N 1
ATOM 940 C CA . GLN A 1 105 ? 2.529 7.336 14.356 1.00 93.12 105 GLN A CA 1
ATOM 941 C C . GLN A 1 105 ? 3.799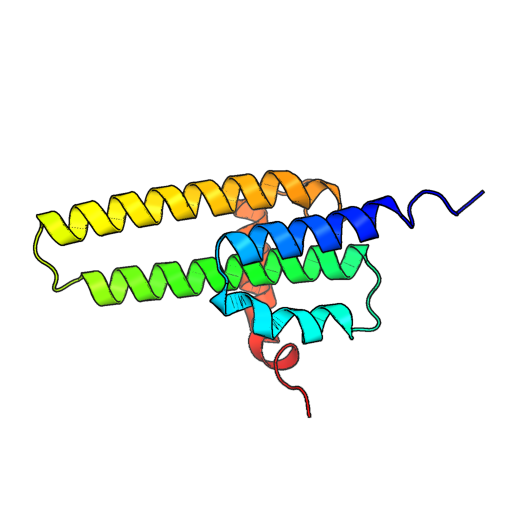 6.868 13.633 1.00 93.12 105 GLN A C 1
ATOM 943 O O . GLN A 1 105 ? 4.841 7.489 13.806 1.00 93.12 105 GLN A O 1
ATOM 948 N N . MET A 1 106 ? 3.724 5.820 12.808 1.00 95.81 106 MET A N 1
ATOM 949 C CA . MET A 1 106 ? 4.880 5.275 12.096 1.00 95.81 106 MET A CA 1
ATOM 950 C C . MET A 1 106 ? 5.187 6.118 10.853 1.00 95.81 106 MET A C 1
ATOM 952 O O . MET A 1 106 ? 4.291 6.507 10.094 1.00 95.81 106 MET A O 1
ATOM 956 N N . SER A 1 107 ? 6.457 6.390 10.585 1.00 96.38 107 SER A N 1
ATOM 957 C CA . SER A 1 107 ? 6.920 6.749 9.241 1.00 96.38 107 SER A CA 1
ATOM 958 C C . SER A 1 107 ? 6.659 5.599 8.260 1.00 96.38 107 SER A C 1
ATOM 960 O O . SER A 1 107 ? 6.438 4.460 8.670 1.00 96.38 107 SER A O 1
ATOM 962 N N . TYR A 1 108 ? 6.681 5.874 6.952 1.00 94.56 108 TYR A N 1
ATOM 963 C CA . TYR A 1 108 ? 6.538 4.797 5.965 1.00 94.56 108 TYR A CA 1
ATOM 964 C C . TYR A 1 108 ? 7.670 3.763 6.072 1.00 94.56 108 TYR A C 1
ATOM 966 O O . TYR A 1 108 ? 7.422 2.579 5.888 1.00 94.56 108 TYR A O 1
ATOM 974 N N . GLN A 1 109 ? 8.890 4.186 6.423 1.00 94.88 109 GLN A N 1
ATOM 975 C CA . GLN A 1 109 ? 10.018 3.274 6.630 1.00 94.88 109 GLN A CA 1
ATOM 976 C C . GLN A 1 109 ? 9.806 2.356 7.844 1.00 94.88 109 GLN A C 1
ATOM 978 O O . GLN A 1 109 ? 10.034 1.155 7.767 1.00 94.88 109 GLN A O 1
ATOM 983 N N . GLU A 1 110 ? 9.330 2.892 8.969 1.00 96.12 110 GLU A N 1
ATOM 984 C CA . GLU A 1 110 ? 9.004 2.056 10.135 1.00 96.12 110 GLU A CA 1
ATOM 985 C C . GLU A 1 110 ? 7.853 1.094 9.824 1.00 96.12 110 GLU A C 1
ATOM 987 O O . GLU A 1 110 ? 7.864 -0.061 10.254 1.00 96.12 110 GLU A O 1
ATOM 992 N N . PHE A 1 111 ? 6.870 1.556 9.050 1.00 94.81 111 PHE A N 1
ATOM 993 C CA . PHE A 1 111 ? 5.776 0.720 8.582 1.00 94.81 111 PHE A CA 1
ATOM 994 C C . PHE A 1 111 ? 6.251 -0.381 7.628 1.00 94.81 111 PHE A C 1
ATOM 996 O O . PHE A 1 111 ? 5.808 -1.516 7.783 1.00 94.81 111 PHE A O 1
ATOM 1003 N N . SER A 1 112 ? 7.160 -0.096 6.690 1.00 91.75 112 SER A N 1
ATOM 1004 C CA . SER A 1 112 ? 7.691 -1.114 5.781 1.00 91.75 112 SER A CA 1
ATOM 1005 C C . SER A 1 112 ? 8.459 -2.183 6.554 1.00 91.75 112 SER A C 1
ATOM 1007 O O . SER A 1 112 ? 8.159 -3.364 6.414 1.00 91.75 112 SER A O 1
ATOM 1009 N N . GLU A 1 113 ? 9.342 -1.797 7.480 1.00 91.44 113 GLU A N 1
ATOM 1010 C CA . GLU A 1 113 ? 10.036 -2.746 8.361 1.00 91.44 113 GLU A CA 1
ATOM 1011 C C . GLU A 1 113 ? 9.070 -3.588 9.207 1.00 91.44 113 GLU A C 1
ATOM 1013 O O . GLU A 1 113 ? 9.309 -4.776 9.451 1.00 91.44 113 GLU A O 1
ATOM 1018 N N . PHE A 1 114 ? 7.986 -2.978 9.686 1.00 91.06 114 PHE A N 1
ATOM 1019 C CA . PHE A 1 114 ? 6.932 -3.668 10.420 1.00 91.06 114 PHE A CA 1
ATOM 1020 C C . PHE A 1 114 ? 6.191 -4.673 9.528 1.00 91.06 114 PHE A C 1
ATOM 1022 O O . PHE A 1 114 ? 6.067 -5.842 9.899 1.00 91.06 114 PHE A O 1
ATOM 1029 N N . ALA A 1 115 ? 5.744 -4.251 8.347 1.00 88.81 115 ALA A N 1
ATOM 1030 C CA . ALA A 1 115 ? 5.008 -5.082 7.405 1.00 88.81 115 ALA A CA 1
ATOM 1031 C C . ALA A 1 115 ? 5.866 -6.244 6.870 1.00 88.81 115 ALA A C 1
ATOM 1033 O O . ALA A 1 115 ? 5.387 -7.377 6.821 1.00 88.81 115 ALA A O 1
ATOM 1034 N N . SER A 1 116 ? 7.154 -6.032 6.574 1.00 85.00 116 SER A N 1
ATOM 1035 C CA . SER A 1 116 ? 8.079 -7.107 6.171 1.00 85.00 116 SER A CA 1
ATOM 1036 C C . SER A 1 116 ? 8.312 -8.143 7.278 1.00 85.00 116 SER A C 1
ATOM 1038 O O . SER A 1 116 ? 8.541 -9.312 6.998 1.00 85.00 116 SER A O 1
ATOM 1040 N N . LYS A 1 117 ? 8.214 -7.782 8.565 1.00 84.50 117 LYS A N 1
ATOM 1041 C CA . LYS A 1 117 ? 8.321 -8.771 9.663 1.00 84.50 117 LYS A CA 1
ATOM 1042 C C . LYS A 1 117 ? 7.071 -9.641 9.798 1.00 84.50 117 LYS A C 1
ATOM 1044 O O . LYS A 1 117 ? 7.163 -10.785 10.244 1.00 84.50 117 LYS A O 1
ATOM 1049 N N . ILE A 1 118 ? 5.912 -9.114 9.407 1.00 74.38 118 ILE A N 1
ATOM 1050 C CA . ILE A 1 118 ? 4.639 -9.851 9.389 1.00 74.38 118 ILE A CA 1
ATOM 1051 C C . ILE A 1 118 ? 4.601 -10.852 8.223 1.00 74.38 118 ILE A C 1
ATOM 1053 O O . ILE A 1 118 ? 3.815 -11.794 8.245 1.00 74.38 118 ILE A O 1
ATOM 1057 N N . GLU A 1 119 ? 5.506 -10.725 7.251 1.00 56.94 119 GLU A N 1
ATOM 1058 C CA . GLU A 1 119 ? 5.625 -11.581 6.069 1.00 56.94 119 GLU A CA 1
ATOM 1059 C C . GLU A 1 119 ? 5.768 -13.083 6.390 1.00 56.94 119 GLU A C 1
ATOM 1061 O O . GLU A 1 119 ? 5.313 -13.921 5.618 1.00 56.94 119 GLU A O 1
ATOM 1066 N N . ASN A 1 120 ? 6.275 -13.463 7.570 1.00 48.94 120 ASN A N 1
ATOM 1067 C CA . ASN A 1 120 ? 6.271 -14.867 8.016 1.00 48.94 120 ASN A CA 1
ATOM 1068 C C . ASN A 1 120 ? 4.851 -15.457 8.203 1.00 48.94 120 ASN A C 1
ATOM 1070 O O . ASN A 1 120 ? 4.695 -16.675 8.268 1.00 48.94 120 ASN A O 1
ATOM 1074 N N . HIS A 1 121 ? 3.813 -14.614 8.228 1.00 49.16 121 HIS A N 1
ATOM 1075 C CA . HIS A 1 121 ? 2.395 -14.987 8.191 1.00 49.16 121 HIS A CA 1
ATOM 1076 C C . HIS A 1 121 ? 1.759 -14.857 6.791 1.00 49.16 121 HIS A C 1
ATOM 1078 O O . HIS A 1 121 ? 0.548 -15.061 6.673 1.00 49.16 121 HIS A O 1
ATOM 1084 N N . LYS A 1 122 ? 2.548 -14.597 5.723 1.00 50.25 122 LYS A N 1
ATOM 1085 C CA . LYS A 1 122 ? 2.113 -14.541 4.302 1.00 50.25 122 LYS A CA 1
ATOM 1086 C C . LYS A 1 122 ? 1.142 -15.662 3.932 1.00 50.25 122 LYS A C 1
ATOM 1088 O O . LYS A 1 122 ? 0.265 -15.478 3.100 1.00 50.25 122 LYS A O 1
ATOM 1093 N N . LEU A 1 123 ? 1.311 -16.836 4.536 1.00 45.06 123 LEU A N 1
ATOM 1094 C CA . LEU A 1 123 ? 0.606 -18.059 4.176 1.00 45.06 123 LEU A CA 1
ATOM 1095 C C . LEU A 1 123 ? -0.723 -18.279 4.904 1.00 45.06 123 LEU A C 1
ATOM 1097 O O . LEU A 1 123 ? -1.496 -19.101 4.432 1.00 45.06 123 LEU A O 1
ATOM 1101 N N . ASP A 1 124 ? -1.025 -17.593 6.006 1.00 43.91 124 ASP A N 1
ATOM 1102 C CA . ASP A 1 124 ? -2.275 -17.855 6.740 1.00 43.91 124 ASP A CA 1
ATOM 1103 C C . ASP A 1 124 ? -3.429 -16.943 6.288 1.00 43.91 124 ASP A C 1
ATOM 1105 O O . ASP A 1 124 ? -4.586 -17.334 6.398 1.00 43.91 124 ASP A O 1
ATOM 1109 N N . PHE A 1 125 ? -3.132 -15.798 5.660 1.00 42.00 125 PHE A N 1
ATOM 1110 C CA . PHE A 1 125 ? -4.137 -14.926 5.029 1.00 42.00 125 PHE A CA 1
ATOM 1111 C C . PHE A 1 125 ? -4.726 -15.494 3.726 1.00 42.00 125 PHE A C 1
ATOM 1113 O O . PHE A 1 125 ? -5.854 -15.161 3.371 1.00 42.00 125 PHE A O 1
ATOM 1120 N N . PHE A 1 126 ? -3.985 -16.357 3.019 1.00 44.47 126 PHE A N 1
ATOM 1121 C CA . PHE A 1 126 ? -4.421 -16.977 1.757 1.00 44.47 126 PHE A CA 1
ATOM 1122 C C . PHE A 1 126 ? -4.809 -18.457 1.888 1.00 44.47 126 PHE A C 1
ATOM 1124 O O . PHE A 1 126 ? -5.290 -19.045 0.920 1.00 44.47 126 PHE A O 1
ATOM 1131 N N . LYS A 1 127 ? -4.641 -19.073 3.067 1.00 39.28 127 LYS A N 1
ATOM 1132 C CA . LYS A 1 127 ? -5.183 -20.408 3.367 1.00 39.28 127 LYS A CA 1
ATOM 1133 C C . LYS A 1 127 ? -6.658 -20.293 3.747 1.00 39.28 12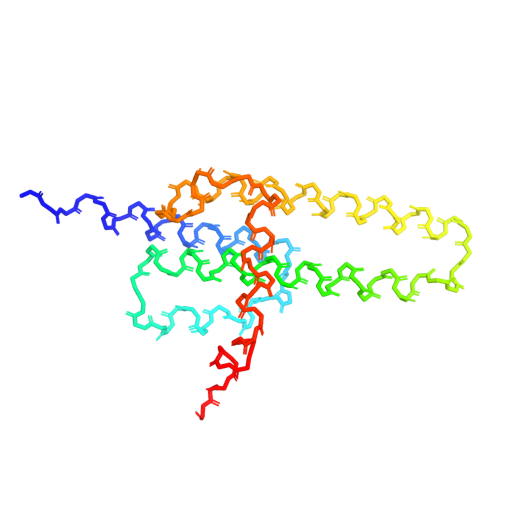7 LYS A C 1
ATOM 1135 O O . LYS A 1 127 ? -7.043 -20.500 4.894 1.00 39.28 127 LYS A O 1
ATOM 1140 N N . VAL A 1 128 ? -7.494 -19.981 2.766 1.00 37.28 128 VAL A N 1
ATOM 1141 C CA . VAL A 1 128 ? -8.907 -20.357 2.838 1.00 37.28 128 VAL A CA 1
ATOM 1142 C C . VAL A 1 128 ? -8.939 -21.878 2.648 1.00 37.28 128 VAL A C 1
ATOM 1144 O O . VAL A 1 128 ? -8.408 -22.379 1.656 1.00 37.28 128 VAL A O 1
ATOM 1147 N N . LYS A 1 129 ? -9.435 -22.613 3.648 1.00 33.59 129 LYS A N 1
ATOM 1148 C CA . LYS A 1 129 ? -9.737 -24.045 3.507 1.00 33.59 129 LYS A CA 1
ATOM 1149 C C . LYS A 1 129 ? -10.980 -24.239 2.654 1.00 33.59 129 LYS A C 1
ATOM 1151 O O . LYS A 1 129 ? -11.920 -23.438 2.838 1.00 33.59 129 LYS A O 1
#

Solvent-accessible surface area (backbone atoms only — not comparable to full-atom values): 7506 Å² total; per-residue (Å²): 142,88,72,72,78,68,52,59,36,44,54,46,38,56,52,53,52,51,57,50,29,76,76,41,60,89,56,50,84,55,47,63,64,60,68,74,38,92,61,52,49,45,55,44,40,49,53,47,55,46,48,53,51,52,52,49,54,51,50,51,56,49,51,57,62,74,39,71,86,48,55,69,74,59,37,54,52,51,51,54,53,50,50,54,52,50,52,48,54,51,54,52,46,69,68,53,28,69,68,26,91,78,48,49,83,46,54,71,66,56,43,47,60,51,44,63,65,51,48,86,51,63,65,66,82,71,60,76,129

Sequence (129 aa):
MTNETYDDNRVAFLSMTQEYFERFPEVENKMEIFVNNELTDQNKIEQFLIYTYWYFDEYYSMTLRLSQDKDENQFEKIIDELWFETKYQFDFYYKYRIYTKKMCQMSYQEFSEFASKIENHKLDFFKVK